Protein AF-A0A3L6ZTQ5-F1 (afdb_monomer)

St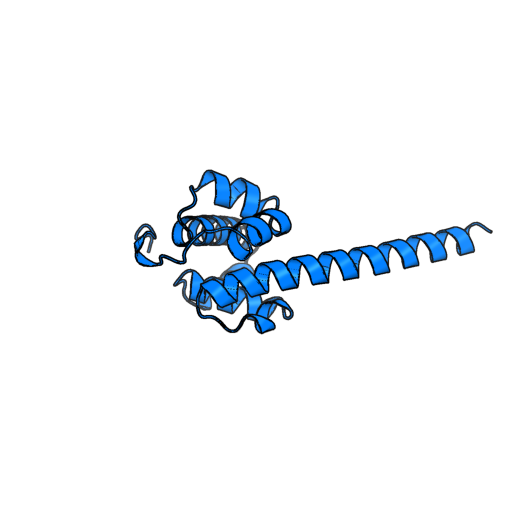ructure (mmCIF, N/CA/C/O backbone):
data_AF-A0A3L6ZTQ5-F1
#
_entry.id   AF-A0A3L6ZTQ5-F1
#
loop_
_atom_site.group_PDB
_atom_site.id
_atom_site.type_symbol
_atom_site.label_atom_id
_atom_site.label_alt_id
_atom_site.label_comp_id
_atom_site.label_asym_id
_atom_site.label_entity_id
_atom_site.label_seq_id
_atom_site.pdbx_PDB_ins_code
_atom_site.Cartn_x
_atom_site.Cartn_y
_atom_site.Cartn_z
_atom_site.occupancy
_atom_site.B_iso_or_equiv
_atom_site.auth_seq_id
_atom_site.auth_comp_id
_atom_site.auth_asym_id
_atom_site.auth_atom_id
_atom_site.pdbx_PDB_model_num
ATOM 1 N N . MET A 1 1 ? 23.136 -11.569 -34.963 1.00 59.31 1 MET A N 1
ATOM 2 C CA . MET A 1 1 ? 21.706 -11.305 -35.237 1.00 59.31 1 MET A CA 1
ATOM 3 C C . MET A 1 1 ? 20.831 -11.712 -34.048 1.00 59.31 1 MET A C 1
ATOM 5 O O . MET A 1 1 ? 19.964 -10.940 -33.674 1.00 59.31 1 MET A O 1
ATOM 9 N N . GLU A 1 2 ? 21.105 -12.836 -33.374 1.00 59.22 2 GLU A N 1
ATOM 10 C CA . GLU A 1 2 ? 20.381 -13.274 -32.158 1.00 59.22 2 GLU A CA 1
ATOM 11 C C . GLU A 1 2 ? 20.528 -12.317 -30.954 1.00 59.22 2 GLU A C 1
ATOM 13 O O . GLU A 1 2 ? 19.568 -12.070 -30.227 1.00 59.22 2 GLU A O 1
ATOM 18 N N . THR A 1 3 ? 21.695 -11.689 -30.780 1.00 62.47 3 THR A N 1
ATOM 19 C CA . THR A 1 3 ? 21.960 -10.743 -29.676 1.00 62.47 3 THR A CA 1
ATOM 20 C C . THR A 1 3 ? 21.244 -9.396 -29.828 1.00 62.47 3 THR A C 1
ATOM 22 O O . THR A 1 3 ? 20.887 -8.767 -28.834 1.00 62.47 3 THR A O 1
ATOM 25 N N . THR A 1 4 ? 20.983 -8.954 -31.061 1.00 60.50 4 THR A N 1
ATOM 26 C CA . THR A 1 4 ? 20.282 -7.695 -31.369 1.00 60.50 4 THR A CA 1
ATOM 27 C C . THR A 1 4 ? 18.773 -7.820 -31.142 1.00 60.50 4 THR A C 1
ATOM 29 O O . THR A 1 4 ? 18.149 -6.895 -30.625 1.00 60.50 4 THR A O 1
ATOM 32 N N . ILE A 1 5 ? 18.202 -8.990 -31.458 1.00 62.53 5 ILE A N 1
ATOM 33 C CA . ILE A 1 5 ? 16.801 -9.334 -31.162 1.00 62.53 5 ILE A CA 1
ATOM 34 C C . ILE A 1 5 ? 16.601 -9.441 -29.640 1.00 62.53 5 ILE A C 1
ATOM 36 O O . ILE A 1 5 ? 15.611 -8.935 -29.114 1.00 62.53 5 ILE A O 1
ATOM 40 N N . GLY A 1 6 ? 17.582 -10.002 -28.919 1.00 69.19 6 GLY A N 1
ATOM 41 C CA . GLY A 1 6 ? 17.592 -10.042 -27.453 1.00 69.19 6 GLY A CA 1
ATOM 42 C C . GLY A 1 6 ? 17.605 -8.652 -26.805 1.00 69.19 6 GLY A C 1
ATOM 43 O O . GLY A 1 6 ? 16.798 -8.384 -25.921 1.00 69.19 6 GLY A O 1
ATOM 44 N N . LEU A 1 7 ? 18.454 -7.733 -27.278 1.00 73.50 7 LEU A N 1
ATOM 45 C CA . LEU A 1 7 ? 18.507 -6.355 -26.765 1.00 73.50 7 LEU A CA 1
ATOM 46 C C . LEU A 1 7 ? 17.220 -5.563 -27.049 1.00 73.50 7 LEU A C 1
ATOM 48 O O . LEU A 1 7 ? 16.754 -4.833 -26.176 1.00 73.50 7 LEU A O 1
ATOM 52 N N . GLY A 1 8 ? 16.615 -5.734 -28.230 1.00 78.56 8 GLY A N 1
ATOM 53 C CA . GLY A 1 8 ? 15.334 -5.104 -28.570 1.00 78.56 8 GLY A CA 1
ATOM 54 C C . GLY A 1 8 ? 14.172 -5.608 -27.706 1.00 78.56 8 GLY A C 1
ATOM 55 O O . GLY A 1 8 ? 13.380 -4.808 -27.209 1.00 78.56 8 GLY A O 1
ATOM 56 N N . ALA A 1 9 ? 14.105 -6.921 -27.460 1.00 80.06 9 ALA A N 1
ATOM 57 C CA . ALA A 1 9 ? 13.102 -7.521 -26.580 1.00 80.06 9 ALA A CA 1
ATOM 58 C C . ALA A 1 9 ? 13.275 -7.083 -25.115 1.00 80.06 9 ALA A C 1
ATOM 60 O O . ALA A 1 9 ? 12.291 -6.754 -24.450 1.00 80.06 9 ALA A O 1
ATOM 61 N N . VAL A 1 10 ? 14.518 -7.005 -24.623 1.00 82.12 10 VAL A N 1
ATOM 62 C CA . VAL A 1 10 ? 14.823 -6.510 -23.271 1.00 82.12 10 VAL A CA 1
ATOM 63 C C . VAL A 1 10 ? 14.459 -5.030 -23.133 1.00 82.12 10 VAL A C 1
ATOM 65 O O . VAL A 1 10 ? 13.809 -4.658 -22.159 1.00 82.12 10 VAL A O 1
ATOM 68 N N . ALA A 1 11 ? 14.799 -4.186 -24.110 1.00 82.75 11 ALA A N 1
ATOM 69 C CA . ALA A 1 11 ? 14.438 -2.768 -24.091 1.00 82.75 11 ALA A CA 1
ATOM 70 C C . ALA A 1 11 ? 12.913 -2.559 -24.114 1.00 82.75 11 ALA A C 1
ATOM 72 O O . ALA A 1 11 ? 12.387 -1.775 -23.322 1.00 82.75 11 ALA A O 1
ATOM 73 N N . GLY A 1 12 ? 12.191 -3.302 -24.961 1.00 85.69 12 GLY A N 1
ATOM 74 C CA . GLY A 1 12 ? 10.727 -3.272 -25.005 1.00 85.69 12 GLY A CA 1
ATOM 75 C C . GLY A 1 12 ? 10.087 -3.704 -23.682 1.00 85.69 12 GLY A C 1
ATOM 76 O O . GLY A 1 12 ? 9.178 -3.035 -23.190 1.00 85.69 12 GLY A O 1
ATOM 77 N N . TYR A 1 13 ? 10.607 -4.767 -23.062 1.00 86.31 13 TYR A N 1
ATOM 78 C CA . TYR A 1 13 ? 10.164 -5.228 -21.746 1.00 86.31 13 TYR A CA 1
ATOM 79 C C . TYR A 1 13 ? 10.399 -4.178 -20.652 1.00 86.31 13 TYR A C 1
ATOM 81 O O . TYR A 1 13 ? 9.493 -3.892 -19.868 1.00 86.31 13 TYR A O 1
ATOM 89 N N . VAL A 1 14 ? 11.582 -3.556 -20.617 1.00 87.00 14 VAL A N 1
ATOM 90 C CA . VAL A 1 14 ? 11.904 -2.511 -19.633 1.00 87.00 14 VAL A CA 1
ATOM 91 C C . VAL A 1 14 ? 10.950 -1.326 -19.778 1.00 87.00 14 VAL A C 1
ATOM 93 O O . VAL A 1 14 ? 10.348 -0.915 -18.788 1.00 87.00 14 VAL A O 1
ATOM 96 N N . ILE A 1 15 ? 10.727 -0.829 -20.997 1.00 87.81 15 ILE A N 1
ATOM 97 C CA . ILE A 1 15 ? 9.805 0.290 -21.247 1.00 87.81 15 ILE A CA 1
ATOM 98 C C . ILE A 1 15 ? 8.382 -0.070 -20.806 1.00 87.81 15 ILE A C 1
ATOM 100 O O . ILE A 1 15 ? 7.754 0.699 -20.077 1.00 87.81 15 ILE A O 1
ATOM 104 N N . ALA A 1 16 ? 7.886 -1.252 -21.183 1.00 86.88 16 ALA A N 1
ATOM 105 C CA . ALA A 1 16 ? 6.560 -1.712 -20.777 1.00 86.88 16 ALA A CA 1
ATOM 106 C C . ALA A 1 16 ? 6.431 -1.811 -19.248 1.00 86.88 16 ALA A C 1
ATOM 108 O O . ALA A 1 16 ? 5.444 -1.344 -18.681 1.00 86.88 16 ALA A O 1
ATOM 109 N N . SER A 1 17 ? 7.445 -2.354 -18.566 1.00 86.06 17 SER A N 1
ATOM 110 C CA . SER A 1 17 ? 7.442 -2.485 -17.105 1.00 86.06 17 SER A CA 1
ATOM 111 C C . SER A 1 17 ? 7.412 -1.129 -16.391 1.00 86.06 17 SER A C 1
ATOM 113 O O . SER A 1 17 ? 6.664 -0.961 -15.429 1.00 86.06 17 SER A O 1
ATOM 115 N N . VAL A 1 18 ? 8.141 -0.130 -16.903 1.00 87.44 18 VAL A N 1
ATOM 116 C CA . VAL A 1 18 ? 8.133 1.240 -16.371 1.00 87.44 18 VAL A CA 1
ATOM 117 C C . VAL A 1 18 ? 6.768 1.896 -16.570 1.00 87.44 18 VAL A C 1
ATOM 119 O O . VAL A 1 18 ? 6.243 2.501 -15.638 1.00 87.44 18 VAL A O 1
ATOM 122 N N . VAL A 1 19 ? 6.153 1.747 -17.747 1.00 88.94 19 VAL A N 1
ATOM 123 C CA . VAL A 1 19 ? 4.812 2.297 -18.011 1.00 88.94 19 VAL A CA 1
ATOM 124 C C . VAL A 1 19 ? 3.775 1.684 -17.070 1.00 88.94 19 VAL A C 1
ATOM 126 O O . VAL A 1 19 ? 3.007 2.413 -16.444 1.00 88.94 19 VAL A O 1
ATOM 129 N N . VAL A 1 20 ? 3.777 0.357 -16.911 1.00 86.62 20 VAL A N 1
ATOM 130 C CA . VAL A 1 20 ? 2.861 -0.342 -15.996 1.00 86.62 20 VAL A CA 1
ATOM 131 C C . VAL A 1 20 ? 3.086 0.093 -14.547 1.00 86.62 20 VAL A C 1
ATOM 133 O O . VAL A 1 20 ? 2.119 0.342 -13.827 1.00 86.62 20 VAL A O 1
ATOM 136 N N . TYR A 1 21 ? 4.344 0.246 -14.126 1.00 85.62 21 TYR A N 1
ATOM 137 C CA . TYR A 1 21 ? 4.683 0.743 -12.794 1.00 85.62 21 TYR A CA 1
ATOM 138 C C . TYR A 1 21 ? 4.127 2.149 -12.546 1.00 85.62 21 TYR A C 1
ATOM 140 O O . TYR A 1 21 ? 3.491 2.390 -11.521 1.00 85.62 21 TYR A O 1
ATOM 148 N N . LEU A 1 22 ? 4.314 3.070 -13.495 1.00 87.94 22 LEU A N 1
ATOM 149 C CA . LEU A 1 22 ? 3.800 4.435 -13.382 1.00 87.94 22 L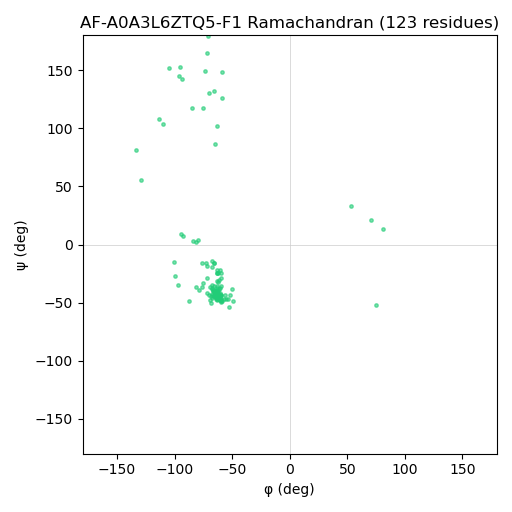EU A CA 1
ATOM 150 C C . LEU A 1 22 ? 2.270 4.463 -13.327 1.00 87.94 22 LEU A C 1
ATOM 152 O O . LEU A 1 22 ? 1.706 5.190 -12.511 1.00 87.94 22 LEU A O 1
ATOM 156 N N . LEU A 1 23 ? 1.590 3.641 -14.132 1.00 88.19 23 LEU A N 1
ATOM 157 C CA . LEU A 1 23 ? 0.131 3.512 -14.081 1.00 88.19 23 LEU A CA 1
ATOM 158 C C . LEU A 1 23 ? -0.346 3.005 -12.715 1.00 88.19 23 LEU A C 1
ATOM 160 O O . LEU A 1 23 ? -1.281 3.566 -12.143 1.00 88.19 23 LEU A O 1
ATOM 164 N N . ALA A 1 24 ? 0.318 1.988 -12.162 1.00 85.56 24 ALA A N 1
ATOM 165 C CA . ALA A 1 24 ? 0.011 1.462 -10.835 1.00 85.56 24 ALA A CA 1
ATOM 166 C C . ALA A 1 24 ? 0.253 2.506 -9.730 1.00 85.56 24 ALA A C 1
ATOM 168 O O . ALA A 1 24 ? -0.580 2.663 -8.836 1.00 85.56 24 ALA A O 1
ATOM 169 N N . ALA A 1 25 ? 1.351 3.260 -9.814 1.00 86.69 25 ALA A N 1
ATOM 170 C CA . ALA A 1 25 ? 1.670 4.322 -8.865 1.00 86.69 25 ALA A CA 1
ATOM 171 C C . ALA A 1 25 ? 0.638 5.460 -8.912 1.00 86.69 25 ALA A C 1
ATOM 173 O O . ALA A 1 25 ? 0.204 5.938 -7.867 1.00 86.69 25 ALA A O 1
ATOM 174 N N . VAL A 1 26 ? 0.176 5.858 -10.101 1.00 89.50 26 VAL A N 1
ATOM 175 C CA . VAL A 1 26 ? -0.886 6.869 -10.252 1.00 89.50 26 VAL A CA 1
ATOM 176 C C . VAL A 1 26 ? -2.231 6.357 -9.727 1.00 89.50 26 VAL A C 1
ATOM 178 O O . VAL A 1 26 ? -2.970 7.111 -9.091 1.00 89.50 26 VAL A O 1
ATOM 181 N N . ALA A 1 27 ? -2.552 5.077 -9.938 1.00 88.25 27 ALA A N 1
ATOM 182 C CA . ALA A 1 27 ? -3.748 4.465 -9.364 1.00 88.25 27 ALA A CA 1
ATOM 183 C C . ALA A 1 27 ? -3.717 4.524 -7.830 1.00 88.25 27 ALA A C 1
ATOM 185 O O . ALA A 1 27 ? -4.660 5.007 -7.201 1.00 88.25 27 ALA A O 1
ATOM 186 N N . LEU A 1 28 ? -2.600 4.104 -7.231 1.00 87.62 28 LEU A N 1
ATOM 187 C CA . LEU A 1 28 ? -2.406 4.131 -5.785 1.00 87.62 28 LEU A CA 1
ATOM 188 C C . LEU A 1 28 ? -2.368 5.563 -5.229 1.00 87.62 28 LEU A C 1
ATOM 190 O O . LEU A 1 28 ? -2.917 5.802 -4.155 1.00 87.62 28 LEU A O 1
ATOM 194 N N . TRP A 1 29 ? -1.807 6.527 -5.968 1.00 90.25 29 TRP A N 1
ATOM 195 C CA . TRP A 1 29 ? -1.887 7.949 -5.620 1.00 90.25 29 TRP A CA 1
ATOM 196 C C . TRP A 1 29 ? -3.346 8.335 -5.405 1.00 90.25 29 TRP A C 1
ATOM 198 O O . TRP A 1 29 ? -3.687 8.829 -4.333 1.00 90.25 29 TRP A O 1
ATOM 208 N N . LYS A 1 30 ? -4.229 8.069 -6.374 1.00 88.88 30 LYS A N 1
ATOM 209 C CA . LYS A 1 30 ? -5.650 8.428 -6.261 1.00 88.88 30 LYS A CA 1
ATOM 210 C C . LYS A 1 30 ? -6.346 7.768 -5.071 1.00 88.88 30 LYS A C 1
ATOM 212 O O . LYS A 1 30 ? -7.181 8.406 -4.436 1.00 88.88 30 LYS A O 1
ATOM 217 N N . VAL A 1 31 ? -5.984 6.530 -4.733 1.00 88.38 31 VAL A N 1
ATOM 218 C CA . VAL A 1 31 ? -6.487 5.855 -3.524 1.00 88.38 31 VAL A CA 1
ATOM 219 C C . VAL A 1 31 ? -6.050 6.593 -2.254 1.00 88.38 31 VAL A C 1
ATOM 221 O O . VAL A 1 31 ? -6.875 6.853 -1.381 1.00 88.38 31 VAL A O 1
ATOM 224 N N . LEU A 1 32 ? -4.769 6.953 -2.153 1.00 89.00 32 LEU A N 1
ATOM 225 C CA . LEU A 1 32 ? -4.222 7.656 -0.990 1.00 89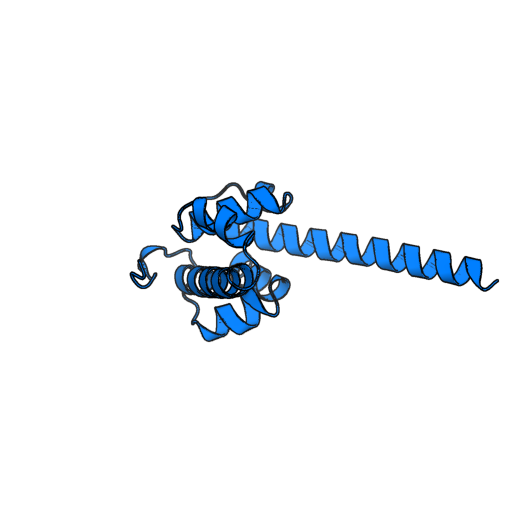.00 32 LEU A CA 1
ATOM 226 C C . LEU A 1 32 ? -4.790 9.073 -0.848 1.00 89.00 32 LEU A C 1
ATOM 228 O O . LEU A 1 32 ? -5.147 9.467 0.257 1.00 89.00 32 LEU A O 1
ATOM 232 N N . ASP A 1 33 ? -4.950 9.791 -1.958 1.00 90.50 33 ASP A N 1
ATOM 233 C CA . ASP A 1 33 ? -5.539 11.135 -1.998 1.00 90.50 33 ASP A CA 1
ATOM 234 C C . ASP A 1 33 ? -6.979 11.119 -1.459 1.00 90.50 33 ASP A C 1
ATOM 236 O O . ASP A 1 33 ? -7.348 11.912 -0.594 1.00 90.50 33 ASP A O 1
ATOM 240 N N . LYS A 1 34 ? -7.772 10.113 -1.857 1.00 88.00 34 LYS A N 1
ATOM 241 C CA . LYS A 1 34 ? -9.114 9.880 -1.300 1.00 88.00 34 LYS A CA 1
ATOM 242 C C . LYS A 1 34 ? -9.116 9.536 0.186 1.00 88.00 34 LYS A C 1
ATOM 244 O O . LYS A 1 34 ? -10.073 9.865 0.880 1.00 88.00 34 LYS A O 1
ATOM 249 N N . ALA A 1 35 ? -8.073 8.868 0.666 1.00 86.56 35 ALA A N 1
ATOM 250 C CA . ALA A 1 35 ? -7.896 8.560 2.081 1.00 86.56 35 ALA A CA 1
ATOM 251 C C . ALA A 1 35 ? -7.344 9.746 2.898 1.00 86.56 35 ALA A C 1
ATOM 253 O O . ALA A 1 35 ? -7.056 9.585 4.086 1.00 86.56 35 ALA A O 1
ATOM 254 N N . GLY A 1 36 ? -7.165 10.924 2.283 1.00 85.94 36 GLY A N 1
ATOM 255 C CA . GLY A 1 36 ? -6.583 12.104 2.926 1.00 85.94 36 GLY A CA 1
ATOM 256 C C . GLY A 1 36 ? -5.083 11.970 3.207 1.00 85.94 36 GLY A C 1
ATOM 257 O O . GLY A 1 36 ? -4.555 12.646 4.088 1.00 85.94 36 GLY A O 1
ATOM 258 N N . GLN A 1 37 ? -4.397 11.072 2.498 1.00 88.56 37 GLN A N 1
ATOM 259 C CA . GLN A 1 37 ? -2.962 10.827 2.614 1.00 88.56 37 GLN A CA 1
ATOM 260 C C . GLN A 1 37 ? -2.209 11.439 1.418 1.00 88.56 37 GLN A C 1
ATOM 262 O O . GLN A 1 37 ? -2.756 11.542 0.321 1.00 88.56 37 GLN A O 1
ATOM 267 N N . PRO A 1 38 ? -0.932 11.827 1.584 1.00 89.00 38 PRO A N 1
ATOM 268 C CA . PRO A 1 38 ? -0.130 12.417 0.516 1.00 89.00 38 PRO A CA 1
ATOM 269 C C . PRO A 1 38 ? 0.086 11.431 -0.638 1.00 89.00 38 PRO A C 1
ATOM 271 O O . PRO A 1 38 ? 0.935 10.554 -0.556 1.00 89.00 38 PRO A O 1
ATOM 274 N N . GLY A 1 39 ? -0.644 11.579 -1.744 1.00 85.12 39 GLY A N 1
ATOM 275 C CA . GLY A 1 39 ? -0.627 10.586 -2.822 1.00 85.12 39 GLY A CA 1
ATOM 276 C C . GLY A 1 39 ? 0.693 10.446 -3.597 1.00 85.12 39 GLY A C 1
ATOM 277 O O . GLY A 1 39 ? 0.953 9.383 -4.155 1.00 85.12 39 GLY A O 1
ATOM 278 N N . TRP A 1 40 ? 1.589 11.441 -3.550 1.00 87.31 40 TRP A N 1
ATOM 279 C CA . TRP A 1 40 ? 2.938 11.334 -4.134 1.00 87.31 40 TRP A CA 1
ATOM 280 C C . TRP A 1 40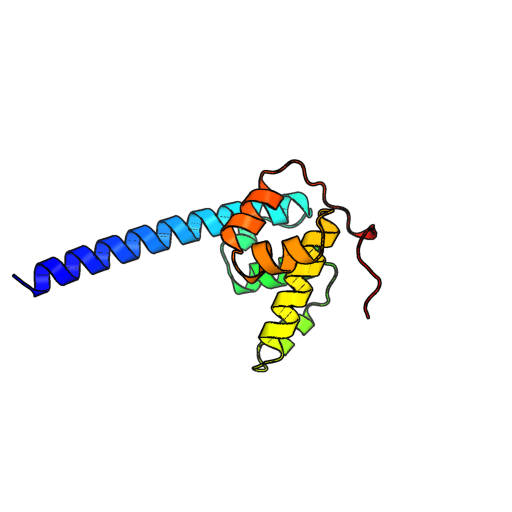 ? 3.775 10.208 -3.505 1.00 87.31 40 TRP A C 1
ATOM 282 O O . TRP A 1 40 ? 4.696 9.691 -4.137 1.00 87.31 40 TRP A O 1
ATOM 292 N N . VAL A 1 41 ? 3.445 9.777 -2.282 1.00 89.56 41 VAL A N 1
ATOM 293 C CA . VAL A 1 41 ? 4.150 8.667 -1.627 1.00 89.56 41 VAL A CA 1
ATOM 294 C C . VAL A 1 41 ? 3.937 7.333 -2.343 1.00 89.56 41 VAL A C 1
ATOM 296 O O . VAL A 1 41 ? 4.719 6.413 -2.126 1.00 89.56 41 VAL A O 1
ATOM 299 N N . ALA A 1 42 ? 2.939 7.229 -3.231 1.00 87.06 42 ALA A N 1
ATOM 300 C CA . ALA A 1 42 ? 2.677 6.044 -4.044 1.00 87.06 42 ALA A CA 1
ATOM 301 C C . ALA A 1 42 ? 3.850 5.647 -4.959 1.00 87.06 42 ALA A C 1
ATOM 303 O O . ALA A 1 42 ? 3.978 4.475 -5.301 1.00 87.06 42 ALA A O 1
ATOM 304 N N . PHE A 1 43 ? 4.732 6.586 -5.324 1.00 87.38 43 PHE A N 1
ATOM 305 C CA . PHE A 1 43 ? 5.915 6.294 -6.143 1.00 87.38 43 PHE A CA 1
ATOM 306 C C . PHE A 1 43 ? 7.050 5.616 -5.370 1.00 87.38 43 PHE A C 1
ATOM 308 O O . PHE A 1 43 ? 7.965 5.078 -5.994 1.00 87.38 43 PHE A O 1
ATOM 315 N N . ILE A 1 44 ? 7.016 5.654 -4.035 1.00 90.12 44 ILE A N 1
ATOM 316 C CA . ILE A 1 44 ? 8.050 5.088 -3.168 1.00 90.12 44 ILE A CA 1
ATOM 317 C C . ILE A 1 44 ? 7.456 3.861 -2.469 1.00 90.12 44 ILE A C 1
ATOM 319 O O . ILE A 1 44 ? 6.713 4.030 -1.503 1.00 90.12 44 ILE A O 1
ATOM 323 N N . PRO A 1 45 ? 7.790 2.623 -2.878 1.00 78.81 45 PRO A N 1
ATOM 324 C CA . PRO A 1 45 ? 7.089 1.419 -2.427 1.00 78.81 45 PRO A CA 1
ATOM 325 C C . PRO A 1 45 ? 7.006 1.277 -0.901 1.00 78.81 45 PRO A C 1
ATOM 327 O O . PRO A 1 45 ? 5.926 1.069 -0.351 1.00 78.81 45 PRO A O 1
ATOM 330 N N . VAL A 1 46 ? 8.124 1.481 -0.199 1.00 88.06 46 VAL A N 1
ATOM 331 C CA . VAL A 1 46 ? 8.198 1.352 1.267 1.00 88.06 46 VAL A CA 1
ATOM 332 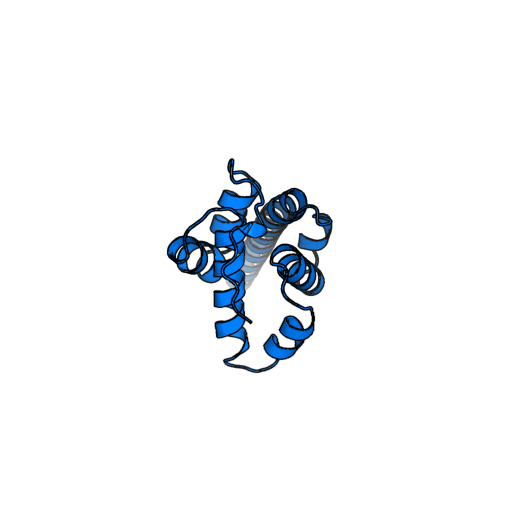C C . VAL A 1 46 ? 7.304 2.373 1.973 1.00 88.06 46 VAL A C 1
ATOM 334 O O . VAL A 1 46 ? 6.540 2.031 2.874 1.00 88.06 46 VAL A O 1
ATOM 337 N N . VAL A 1 47 ? 7.371 3.633 1.544 1.00 88.75 47 VAL A N 1
ATOM 338 C CA . VAL A 1 47 ? 6.594 4.718 2.150 1.00 88.75 47 VAL A CA 1
ATOM 339 C C . VAL A 1 47 ? 5.119 4.567 1.783 1.00 88.75 47 VAL A C 1
ATOM 341 O O . VAL A 1 47 ? 4.267 4.677 2.661 1.00 88.75 47 VAL A O 1
ATOM 344 N N . SER A 1 48 ? 4.811 4.219 0.529 1.00 89.56 48 SER A N 1
ATOM 345 C CA . SER A 1 48 ? 3.449 3.955 0.059 1.00 89.56 48 SER A CA 1
ATOM 346 C C . SER A 1 48 ? 2.735 2.947 0.954 1.00 89.56 48 SER A C 1
ATOM 348 O O . SER A 1 48 ? 1.610 3.194 1.381 1.00 89.56 48 SER A O 1
ATOM 350 N N . TYR A 1 49 ? 3.428 1.876 1.346 1.00 87.12 49 TYR A N 1
ATOM 351 C CA . TYR A 1 49 ? 2.860 0.837 2.186 1.00 87.12 49 TYR A CA 1
ATOM 352 C C . TYR A 1 49 ? 2.546 1.333 3.603 1.00 87.12 49 TYR A C 1
ATOM 354 O O . TYR A 1 49 ? 1.468 1.066 4.131 1.00 87.12 49 TYR A O 1
ATOM 362 N N . LEU A 1 50 ? 3.441 2.117 4.213 1.00 90.06 50 LEU A N 1
ATOM 363 C CA . LEU A 1 50 ? 3.188 2.733 5.522 1.00 90.06 50 LEU A CA 1
ATOM 364 C C . LEU A 1 50 ? 1.968 3.663 5.492 1.00 90.06 50 LEU A C 1
ATOM 366 O O . LEU A 1 50 ? 1.201 3.713 6.453 1.00 90.06 50 LEU A O 1
ATOM 370 N N . PHE A 1 51 ? 1.770 4.386 4.392 1.00 90.56 51 PHE A N 1
ATOM 371 C CA . PHE A 1 51 ? 0.611 5.255 4.216 1.00 90.56 51 PHE A CA 1
ATOM 372 C C . PHE A 1 51 ? -0.674 4.483 3.905 1.00 90.56 51 PHE A C 1
ATOM 374 O O . PHE A 1 51 ? -1.728 4.873 4.399 1.00 90.56 51 PHE A O 1
ATOM 381 N N . VAL A 1 52 ? -0.597 3.355 3.196 1.00 88.69 52 VAL A N 1
ATOM 382 C CA . VAL A 1 52 ? -1.723 2.418 3.062 1.00 88.69 52 VAL A CA 1
ATOM 383 C C . VAL A 1 52 ? -2.113 1.863 4.431 1.00 88.69 52 VAL A C 1
ATOM 385 O O . VAL A 1 52 ? -3.287 1.906 4.783 1.00 88.69 52 VAL A O 1
ATOM 388 N N . LEU A 1 53 ? -1.154 1.437 5.261 1.00 89.69 53 LEU A N 1
ATOM 389 C CA . LEU A 1 53 ? -1.442 1.015 6.638 1.00 89.69 53 LEU A CA 1
ATOM 390 C C . LEU A 1 53 ? -2.147 2.125 7.427 1.00 89.69 53 LEU A C 1
ATOM 392 O O . LEU A 1 53 ? -3.145 1.854 8.089 1.00 89.69 53 LEU A O 1
ATOM 396 N N . ARG A 1 54 ? -1.692 3.380 7.311 1.00 87.62 54 ARG A N 1
ATOM 397 C CA . ARG A 1 54 ? -2.349 4.536 7.948 1.00 87.62 54 ARG A CA 1
ATOM 398 C C . ARG A 1 54 ? -3.761 4.788 7.419 1.00 87.62 54 ARG A C 1
ATOM 400 O O . ARG A 1 54 ? -4.656 5.021 8.226 1.00 87.62 54 ARG A O 1
ATOM 407 N N . ALA A 1 55 ? -3.976 4.704 6.106 1.00 88.25 55 ALA A N 1
ATOM 408 C CA . ALA A 1 55 ? -5.301 4.801 5.482 1.00 88.25 55 ALA A CA 1
ATOM 409 C C . ALA A 1 55 ? -6.240 3.684 5.965 1.00 88.25 55 ALA A C 1
ATOM 411 O O . ALA A 1 5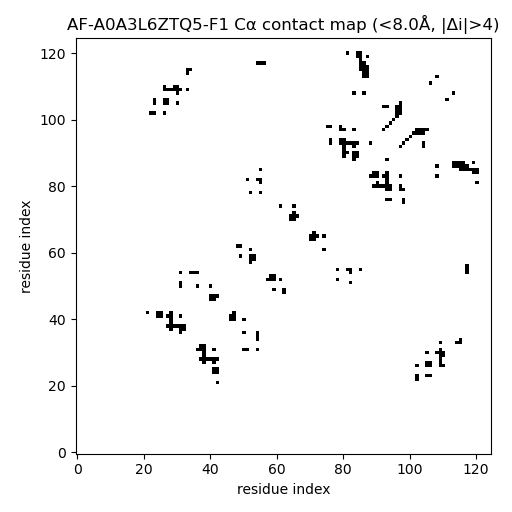5 ? -7.443 3.859 6.084 1.00 88.25 55 ALA A O 1
ATOM 412 N N . VAL A 1 56 ? -5.689 2.527 6.305 1.00 89.06 56 VAL A N 1
ATOM 413 C CA . VAL A 1 56 ? -6.447 1.398 6.842 1.00 89.06 56 VAL A CA 1
ATOM 414 C C . VAL A 1 56 ? -6.470 1.419 8.381 1.00 89.06 56 VAL A C 1
ATOM 416 O O . VAL A 1 56 ? -6.950 0.480 9.006 1.00 89.06 56 VAL A O 1
ATOM 419 N N . GLN A 1 57 ? -5.963 2.472 9.032 1.00 86.94 57 GLN A N 1
ATOM 420 C CA . GLN A 1 57 ? -5.857 2.592 10.495 1.00 86.94 57 GLN A CA 1
ATOM 421 C C . GLN A 1 57 ? -5.133 1.405 11.166 1.00 86.94 57 GLN A C 1
ATOM 423 O O . GLN A 1 57 ? -5.460 0.990 12.278 1.00 86.94 57 GLN A O 1
ATOM 428 N N . ARG A 1 58 ? -4.145 0.821 10.482 1.00 85.62 58 ARG A N 1
ATOM 429 C CA . ARG A 1 58 ? -3.255 -0.216 11.015 1.00 85.62 58 ARG A CA 1
ATOM 430 C C . ARG A 1 58 ? -1.958 0.420 11.527 1.00 85.62 58 ARG A C 1
ATOM 432 O O . ARG A 1 58 ? -1.474 1.403 10.959 1.00 85.62 58 ARG A O 1
ATOM 439 N N . PRO A 1 59 ? -1.376 -0.122 12.605 1.00 89.12 59 PRO A N 1
ATOM 440 C CA . PRO A 1 59 ? -0.169 0.442 13.180 1.00 89.12 59 PRO A CA 1
ATOM 441 C C . PRO A 1 59 ? 1.054 0.143 12.302 1.00 89.12 59 PRO A C 1
ATOM 443 O O . PRO A 1 59 ? 1.141 -0.887 11.635 1.00 89.12 59 PRO A O 1
ATOM 446 N N . TRP A 1 60 ? 2.034 1.046 12.325 1.00 86.75 60 TRP A N 1
ATOM 447 C CA . TRP A 1 60 ? 3.211 0.993 11.450 1.00 86.75 60 TRP A CA 1
ATOM 448 C C . TRP A 1 60 ? 4.088 -0.256 11.659 1.00 86.75 60 TRP A C 1
ATOM 450 O O . TRP A 1 60 ? 4.765 -0.679 10.726 1.00 86.75 60 TRP A O 1
ATOM 460 N N . TRP A 1 61 ? 4.049 -0.886 12.841 1.00 87.69 61 TRP A N 1
ATOM 461 C CA . TRP A 1 61 ? 4.815 -2.105 13.137 1.00 87.69 61 TRP A CA 1
ATOM 462 C C . TRP A 1 61 ? 4.370 -3.319 12.308 1.00 87.69 61 TRP A C 1
ATOM 464 O O . TRP A 1 61 ? 5.134 -4.272 12.175 1.00 87.69 61 TRP A O 1
ATOM 474 N N . TRP A 1 62 ? 3.190 -3.277 11.676 1.00 88.31 62 TRP A N 1
ATOM 475 C CA . TRP A 1 62 ? 2.773 -4.305 10.714 1.00 88.31 62 TRP A CA 1
ATOM 476 C C . TRP A 1 62 ? 3.740 -4.405 9.532 1.00 88.31 62 TRP A C 1
ATOM 478 O O . TRP A 1 62 ? 3.923 -5.488 8.991 1.00 88.31 62 TRP A O 1
ATOM 488 N N . PHE A 1 63 ? 4.413 -3.308 9.171 1.00 87.81 63 PHE A N 1
ATOM 489 C CA . PHE A 1 63 ? 5.467 -3.331 8.160 1.00 87.81 63 PHE A CA 1
ATOM 490 C C . PHE A 1 63 ? 6.660 -4.207 8.579 1.00 87.81 63 PHE A C 1
ATOM 492 O O . PHE A 1 63 ? 7.201 -4.936 7.754 1.00 87.81 63 PHE A O 1
ATOM 499 N N . LEU A 1 64 ? 7.033 -4.207 9.866 1.00 89.44 64 LEU A N 1
ATOM 500 C CA . LEU A 1 64 ? 8.111 -5.063 10.379 1.00 89.44 64 LEU A CA 1
ATOM 501 C C . LEU A 1 64 ? 7.727 -6.543 10.324 1.00 89.44 64 LEU A C 1
ATOM 503 O O . LEU A 1 64 ? 8.558 -7.379 9.980 1.00 89.44 64 LEU A O 1
ATOM 507 N N . LEU A 1 65 ? 6.461 -6.870 10.598 1.00 87.62 65 LEU A N 1
ATOM 508 C CA . LEU A 1 65 ? 5.977 -8.244 10.483 1.00 87.62 65 LEU A CA 1
ATOM 509 C C . LEU A 1 65 ? 6.043 -8.790 9.051 1.00 87.62 65 LEU A C 1
ATOM 511 O O . LEU A 1 65 ? 6.157 -10.000 8.871 1.00 87.62 65 LEU A O 1
ATOM 515 N N . MET A 1 66 ? 6.019 -7.927 8.031 1.00 83.31 66 MET A N 1
ATOM 516 C CA . MET A 1 66 ? 6.182 -8.362 6.639 1.00 83.31 66 MET A CA 1
ATOM 517 C C . MET A 1 66 ? 7.585 -8.886 6.324 1.00 83.31 66 MET A C 1
ATOM 519 O O . MET A 1 66 ? 7.772 -9.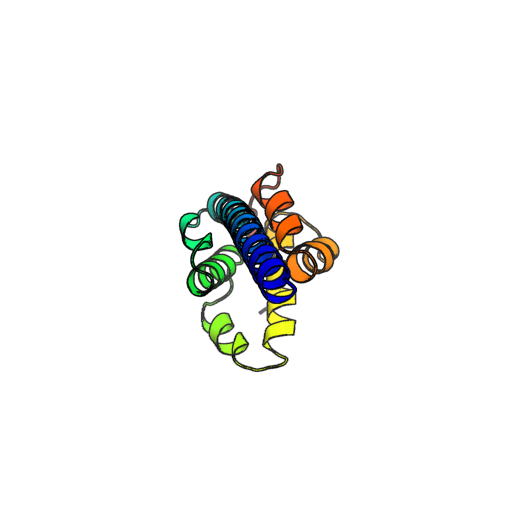531 5.294 1.00 83.31 66 MET A O 1
ATOM 523 N N . MET A 1 67 ? 8.568 -8.645 7.196 1.00 86.88 67 MET A N 1
ATOM 524 C CA . MET A 1 67 ? 9.896 -9.249 7.067 1.00 86.88 67 MET A CA 1
ATOM 525 C C . MET A 1 67 ? 9.879 -10.745 7.403 1.00 86.88 67 MET A C 1
ATOM 527 O O . MET A 1 67 ? 10.795 -11.468 7.015 1.00 86.88 67 MET A O 1
ATOM 531 N N . ILE A 1 68 ? 8.843 -11.228 8.100 1.00 91.44 68 ILE A N 1
ATOM 532 C CA . ILE A 1 68 ? 8.683 -12.643 8.420 1.00 91.44 68 ILE A CA 1
ATOM 533 C C . ILE A 1 68 ? 7.993 -13.334 7.229 1.00 91.44 68 ILE A C 1
ATOM 535 O O . ILE A 1 68 ? 6.846 -12.998 6.895 1.00 91.44 68 ILE A O 1
ATOM 539 N N . PRO A 1 69 ? 8.654 -14.306 6.571 1.00 78.12 69 PRO A N 1
ATOM 540 C CA . PRO A 1 69 ? 8.035 -15.079 5.500 1.00 78.12 69 PRO A CA 1
ATOM 541 C C . PRO A 1 69 ? 6.782 -15.801 6.023 1.00 78.12 69 PRO A C 1
ATOM 543 O O . PRO A 1 69 ? 6.704 -16.145 7.198 1.00 78.12 69 PRO A O 1
ATOM 546 N N . VAL A 1 70 ? 5.778 -16.005 5.164 1.00 89.38 70 VAL A N 1
ATOM 547 C CA . VAL A 1 70 ? 4.400 -16.445 5.505 1.00 89.38 70 VAL A CA 1
ATOM 548 C C . VAL A 1 70 ? 3.534 -15.350 6.134 1.00 89.38 70 VAL A C 1
ATOM 550 O O . VAL A 1 70 ? 2.456 -15.065 5.609 1.00 89.38 70 VAL A O 1
ATOM 553 N N . VAL A 1 71 ? 4.002 -14.684 7.194 1.00 88.75 71 VAL A N 1
ATOM 554 C CA . VAL A 1 71 ? 3.241 -13.603 7.855 1.00 88.75 71 VAL A CA 1
ATOM 555 C C . VAL A 1 71 ? 2.985 -12.447 6.886 1.00 88.75 71 VAL A C 1
ATOM 557 O O . VAL A 1 71 ? 1.877 -11.919 6.844 1.00 88.75 71 VAL A O 1
ATOM 560 N N . ASN A 1 72 ? 3.961 -12.124 6.032 1.00 89.12 72 ASN A N 1
ATOM 561 C CA . ASN A 1 72 ? 3.817 -11.145 4.952 1.00 89.12 72 ASN A CA 1
ATOM 562 C C . ASN A 1 72 ? 2.560 -11.381 4.091 1.00 89.12 72 ASN A C 1
ATOM 564 O O . ASN A 1 72 ? 1.771 -10.464 3.885 1.00 89.12 72 ASN A O 1
ATOM 568 N N . ILE A 1 73 ? 2.327 -12.622 3.650 1.00 88.50 73 ILE A N 1
ATOM 569 C CA . ILE A 1 73 ? 1.212 -12.960 2.752 1.00 88.50 73 ILE A CA 1
ATOM 570 C C . ILE A 1 73 ? -0.124 -12.774 3.473 1.00 88.50 73 ILE A C 1
ATOM 572 O O . ILE A 1 73 ? -1.042 -12.153 2.939 1.00 88.50 73 ILE A O 1
ATOM 576 N N . VAL A 1 74 ? -0.217 -13.274 4.707 1.00 89.25 74 VAL A N 1
ATOM 577 C CA . VAL A 1 74 ? -1.425 -13.142 5.530 1.00 89.25 74 VAL A CA 1
ATOM 578 C C . VAL A 1 74 ? -1.741 -11.666 5.785 1.00 89.25 74 VAL A C 1
ATOM 580 O O . VAL A 1 74 ? -2.878 -11.239 5.595 1.00 89.25 74 VAL A O 1
ATOM 583 N N . LEU A 1 75 ? -0.737 -10.862 6.142 1.00 89.38 75 LEU A N 1
ATOM 584 C CA . LEU A 1 75 ? -0.914 -9.427 6.362 1.00 89.38 75 LEU A CA 1
ATOM 585 C C . LEU A 1 75 ? -1.280 -8.680 5.083 1.00 89.38 75 LEU A C 1
ATOM 587 O O . LEU A 1 75 ? -2.145 -7.812 5.133 1.00 89.38 75 LEU A O 1
ATOM 591 N N . ALA A 1 76 ? -0.675 -9.021 3.944 1.00 86.69 76 ALA A N 1
ATOM 592 C CA . ALA A 1 76 ? -1.006 -8.412 2.662 1.00 86.69 76 ALA A CA 1
ATOM 593 C C . ALA A 1 76 ? -2.479 -8.650 2.297 1.00 86.69 76 ALA A C 1
ATOM 595 O O . ALA A 1 76 ? -3.165 -7.717 1.881 1.00 86.69 76 ALA A O 1
ATOM 596 N N . ILE A 1 77 ? -2.994 -9.862 2.531 1.00 88.00 77 ILE A N 1
ATOM 597 C CA . ILE A 1 77 ? -4.414 -10.183 2.339 1.00 88.00 77 ILE A CA 1
ATOM 598 C C . ILE A 1 77 ? -5.292 -9.368 3.295 1.00 88.00 77 ILE A C 1
ATOM 600 O O . ILE A 1 77 ? -6.280 -8.778 2.861 1.00 88.00 77 ILE A O 1
ATOM 604 N N . ILE A 1 78 ? -4.939 -9.307 4.583 1.00 88.88 78 ILE A N 1
ATOM 605 C CA . ILE A 1 78 ? -5.716 -8.553 5.578 1.00 88.88 78 ILE A CA 1
ATOM 606 C C . ILE A 1 78 ? -5.767 -7.069 5.210 1.00 88.88 78 ILE A C 1
ATOM 608 O O . ILE A 1 78 ? -6.846 -6.484 5.199 1.00 88.88 78 ILE A O 1
ATOM 612 N N . VAL A 1 79 ? -4.630 -6.465 4.856 1.00 89.25 79 VAL A N 1
ATOM 613 C CA . VAL A 1 79 ? -4.558 -5.051 4.465 1.00 89.25 79 VAL A CA 1
ATOM 614 C C . VAL A 1 79 ? -5.339 -4.795 3.179 1.00 89.25 79 VAL A C 1
ATOM 616 O O . VAL A 1 79 ? -6.060 -3.806 3.111 1.00 89.25 79 VAL A O 1
ATOM 619 N N . ALA A 1 80 ? -5.272 -5.690 2.192 1.00 88.44 80 ALA A N 1
ATOM 620 C CA . ALA A 1 80 ? -6.059 -5.588 0.963 1.00 88.44 80 ALA A CA 1
ATOM 621 C C . ALA A 1 80 ? -7.574 -5.653 1.232 1.00 88.44 80 ALA A C 1
ATOM 623 O O . ALA A 1 80 ? -8.346 -4.854 0.700 1.00 88.44 80 ALA A O 1
ATOM 624 N N . VAL A 1 81 ? -8.009 -6.577 2.090 1.00 88.50 81 VAL A N 1
ATOM 625 C CA . VAL A 1 81 ? -9.415 -6.722 2.492 1.00 88.50 81 VAL A CA 1
ATOM 626 C C . VAL A 1 81 ? -9.893 -5.527 3.307 1.00 88.50 81 VAL A C 1
ATOM 628 O O . VAL A 1 81 ? -10.984 -5.018 3.063 1.00 88.50 81 VAL A O 1
ATOM 631 N N . ASP A 1 82 ? -9.096 -5.058 4.259 1.00 88.94 82 ASP A N 1
ATOM 632 C CA . ASP A 1 82 ? -9.466 -3.915 5.081 1.00 88.94 82 ASP A CA 1
ATOM 633 C C . ASP A 1 82 ? -9.470 -2.616 4.269 1.00 88.94 82 ASP A C 1
ATOM 635 O O . ASP A 1 82 ? -10.373 -1.804 4.448 1.00 88.94 82 ASP A O 1
ATOM 639 N N . LEU A 1 83 ? -8.539 -2.443 3.323 1.00 88.69 83 LEU A N 1
ATOM 640 C CA . LEU A 1 83 ? -8.569 -1.330 2.375 1.00 88.69 83 LEU A CA 1
ATOM 641 C C . LEU A 1 83 ? -9.862 -1.368 1.554 1.00 88.69 83 LEU A C 1
ATOM 643 O O . LEU A 1 83 ? -10.572 -0.370 1.502 1.00 88.69 83 LEU A O 1
ATOM 647 N N . ALA A 1 84 ? -10.231 -2.523 0.993 1.00 87.88 84 ALA A N 1
ATOM 648 C CA . ALA A 1 84 ? -11.497 -2.679 0.278 1.00 87.88 84 ALA A CA 1
ATOM 649 C C . ALA A 1 84 ? -12.710 -2.293 1.146 1.00 87.88 84 ALA A C 1
ATOM 651 O O . ALA A 1 84 ? -13.549 -1.512 0.700 1.00 87.88 84 ALA A O 1
ATOM 652 N N . ARG A 1 85 ? -12.769 -2.765 2.397 1.00 86.50 85 ARG A N 1
ATOM 653 C CA . ARG A 1 85 ? -13.864 -2.461 3.335 1.00 86.50 85 ARG A CA 1
ATOM 654 C C . ARG A 1 85 ? -13.964 -0.983 3.682 1.00 86.50 85 ARG A C 1
ATOM 656 O O . ARG A 1 85 ? -15.062 -0.445 3.697 1.00 86.50 85 ARG A O 1
ATOM 663 N N . VAL A 1 86 ? -12.835 -0.315 3.910 1.00 88.38 86 VAL A N 1
ATOM 664 C CA . VAL A 1 86 ? -12.803 1.130 4.187 1.00 88.38 86 VAL A CA 1
ATOM 665 C C . VAL A 1 86 ? -13.324 1.945 2.997 1.00 88.38 86 VAL A C 1
ATOM 667 O O . VAL A 1 86 ? -13.827 3.046 3.179 1.00 88.38 86 VAL A O 1
ATOM 670 N N . PHE A 1 87 ? -13.266 1.408 1.780 1.00 86.94 87 PHE A N 1
ATOM 671 C CA . PHE A 1 87 ? -13.862 2.017 0.588 1.00 86.94 87 PHE A CA 1
ATOM 672 C C . PHE A 1 87 ? -15.277 1.496 0.259 1.00 86.94 87 PHE A C 1
ATOM 674 O O . PHE A 1 87 ? -15.810 1.814 -0.804 1.00 86.94 87 PHE A O 1
ATOM 681 N N . GLY A 1 88 ? -15.902 0.718 1.151 1.00 85.06 88 GLY A N 1
ATOM 682 C CA . GLY A 1 88 ? -17.260 0.183 0.988 1.00 85.06 88 GLY A CA 1
ATOM 683 C C . GLY A 1 88 ? -17.360 -1.073 0.111 1.00 85.06 88 GLY A C 1
ATOM 684 O O . GLY A 1 88 ? -18.456 -1.455 -0.299 1.00 85.06 88 GLY A O 1
ATOM 685 N N . PHE A 1 89 ? -16.238 -1.727 -0.201 1.00 86.31 89 PHE A N 1
ATOM 686 C CA . PHE A 1 89 ? -16.205 -2.974 -0.967 1.00 86.31 89 PHE A CA 1
ATOM 687 C C . PHE A 1 89 ? -16.152 -4.217 -0.061 1.00 86.31 89 PHE A C 1
ATOM 689 O O . PHE A 1 89 ? -15.630 -4.200 1.053 1.00 86.31 89 PHE A O 1
ATOM 696 N N . GLY A 1 90 ? -16.671 -5.342 -0.562 1.00 86.06 90 GLY A N 1
ATOM 697 C CA . GLY A 1 90 ? -16.665 -6.619 0.158 1.00 86.06 90 GLY A CA 1
ATOM 698 C C . GLY A 1 90 ? -15.281 -7.280 0.257 1.00 86.06 90 GLY A C 1
ATOM 699 O O . GLY A 1 90 ? -14.359 -6.975 -0.497 1.00 86.06 90 GLY A O 1
ATOM 700 N N . ALA A 1 91 ? -15.146 -8.271 1.145 1.00 83.81 91 ALA A N 1
ATOM 701 C CA . ALA A 1 91 ? -13.881 -8.989 1.350 1.00 83.81 91 ALA A CA 1
ATOM 702 C C . ALA A 1 91 ? -13.396 -9.755 0.104 1.00 83.81 91 ALA A C 1
ATOM 704 O O . ALA A 1 91 ? -12.196 -9.835 -0.145 1.00 83.81 91 ALA A O 1
ATOM 705 N N . VAL A 1 92 ? -14.326 -10.259 -0.714 1.00 85.00 92 VAL A N 1
ATOM 706 C CA . VAL A 1 92 ? -14.015 -10.925 -1.990 1.00 85.00 92 VAL A CA 1
ATOM 707 C C . VAL A 1 92 ? -13.329 -9.957 -2.954 1.00 85.00 92 VAL A C 1
ATOM 709 O O . VAL A 1 92 ? -12.357 -10.329 -3.604 1.00 85.00 92 VAL A O 1
ATOM 712 N N . PHE A 1 93 ? -13.780 -8.699 -2.995 1.00 86.94 93 PHE A N 1
ATOM 713 C CA . PHE A 1 93 ? -13.153 -7.658 -3.807 1.00 86.94 93 PHE A CA 1
ATOM 714 C C . PHE A 1 93 ? -11.726 -7.369 -3.325 1.00 86.94 93 PHE A C 1
ATOM 716 O O . PHE A 1 93 ? -10.804 -7.332 -4.132 1.00 86.94 93 PHE A O 1
ATOM 723 N N . GLY A 1 94 ? -11.515 -7.246 -2.012 1.00 83.69 94 GLY A N 1
ATOM 724 C CA . GLY A 1 94 ? -10.172 -7.060 -1.456 1.00 83.69 94 GLY A CA 1
ATOM 725 C C . GLY A 1 94 ? -9.218 -8.219 -1.768 1.00 83.69 94 GLY A C 1
ATOM 726 O O . GLY A 1 94 ? -8.094 -8.000 -2.208 1.00 83.69 94 GLY A O 1
ATOM 727 N N . PHE A 1 95 ? -9.670 -9.464 -1.626 1.00 86.81 95 PHE A N 1
ATOM 728 C CA . PHE A 1 95 ? -8.833 -10.627 -1.925 1.00 86.81 95 PHE A CA 1
ATOM 729 C C . PHE A 1 95 ? -8.535 -10.774 -3.430 1.00 86.81 95 PHE A C 1
ATOM 731 O O . PHE A 1 95 ? -7.378 -10.889 -3.831 1.00 86.81 95 PHE A O 1
ATOM 738 N N . PHE A 1 96 ? -9.553 -10.728 -4.291 1.00 85.69 96 PHE A N 1
ATOM 739 C CA . PHE A 1 96 ? -9.358 -10.960 -5.726 1.00 85.69 96 PHE A CA 1
ATOM 740 C C . PHE A 1 96 ? -8.799 -9.748 -6.474 1.00 85.69 96 PHE A C 1
ATOM 742 O O . PHE A 1 96 ? -7.974 -9.913 -7.366 1.00 85.69 96 PHE A O 1
ATOM 749 N N . LEU A 1 97 ? -9.225 -8.528 -6.151 1.00 84.62 97 LEU A N 1
ATOM 750 C CA . LEU A 1 97 ? -8.797 -7.344 -6.897 1.00 84.62 97 LEU A CA 1
ATOM 751 C C . LEU A 1 97 ? -7.676 -6.564 -6.225 1.00 84.62 97 LEU A C 1
ATOM 753 O O . LEU A 1 97 ? -6.927 -5.918 -6.938 1.00 84.62 97 LEU A O 1
ATOM 757 N N . LEU A 1 98 ? -7.520 -6.589 -4.901 1.00 82.44 98 LEU A N 1
ATOM 758 C CA . LEU A 1 98 ? -6.427 -5.842 -4.264 1.00 82.44 98 LEU A CA 1
ATOM 759 C C . LEU A 1 98 ? -5.208 -6.717 -3.978 1.00 82.44 98 LEU A C 1
ATOM 761 O O . LEU A 1 98 ? -4.089 -6.233 -4.107 1.00 82.44 98 LEU A O 1
ATOM 765 N N . PHE A 1 99 ? -5.397 -7.990 -3.624 1.00 82.81 99 PHE A N 1
ATOM 766 C CA . PHE A 1 99 ? -4.277 -8.904 -3.390 1.00 82.81 99 PHE A CA 1
ATOM 767 C C . PHE A 1 99 ? -3.818 -9.609 -4.676 1.00 82.81 99 PHE A C 1
ATOM 769 O O . PHE A 1 99 ? -2.628 -9.589 -4.979 1.00 82.81 99 PHE A O 1
ATOM 776 N N . TRP A 1 100 ? -4.738 -10.186 -5.460 1.00 81.00 100 TRP A N 1
ATOM 777 C CA . TRP A 1 100 ? -4.368 -10.909 -6.690 1.00 81.00 100 TRP A CA 1
ATOM 778 C C . TRP A 1 100 ? -4.131 -9.985 -7.898 1.00 81.00 100 TRP A C 1
ATOM 780 O O . TRP A 1 100 ? -3.228 -10.233 -8.694 1.00 81.00 100 TRP A O 1
ATOM 790 N N . LEU A 1 101 ? -4.904 -8.898 -8.034 1.00 86.81 101 LEU A N 1
ATOM 791 C CA . LEU A 1 101 ? -4.811 -7.954 -9.165 1.00 86.81 101 LEU A CA 1
ATOM 792 C C . LEU A 1 101 ? -4.691 -6.483 -8.723 1.00 86.81 101 LEU A C 1
ATOM 794 O O . LEU A 1 101 ? -5.474 -5.647 -9.188 1.00 86.81 101 LEU A O 1
ATOM 798 N N . PRO A 1 102 ? -3.696 -6.131 -7.884 1.00 81.56 102 PRO A N 1
ATOM 799 C CA . PRO A 1 102 ? -3.619 -4.845 -7.180 1.00 81.56 102 PRO A CA 1
ATOM 800 C C . PRO A 1 102 ? -3.801 -3.623 -8.083 1.00 81.56 102 PRO A C 1
ATOM 802 O O . PRO A 1 102 ? -4.465 -2.666 -7.703 1.00 81.56 102 PRO A O 1
ATOM 805 N N . ILE A 1 103 ? -3.263 -3.663 -9.305 1.00 82.75 103 ILE A N 1
ATOM 806 C CA . ILE A 1 103 ? -3.372 -2.566 -10.276 1.00 82.75 103 ILE A CA 1
ATOM 807 C C . ILE A 1 103 ? -4.841 -2.254 -10.585 1.00 82.75 103 ILE A C 1
ATOM 809 O O . ILE A 1 103 ? -5.257 -1.099 -10.526 1.00 82.75 103 ILE A O 1
ATOM 813 N N . ILE A 1 104 ? -5.644 -3.280 -10.874 1.00 84.62 104 ILE A N 1
ATOM 814 C CA . ILE A 1 104 ? -7.060 -3.111 -11.214 1.00 84.62 104 ILE A CA 1
ATOM 815 C C . ILE A 1 104 ? -7.837 -2.675 -9.970 1.00 84.62 104 ILE A C 1
ATOM 817 O O . ILE A 1 104 ? -8.628 -1.738 -10.048 1.00 84.62 104 ILE A O 1
ATOM 821 N N . GLY A 1 105 ? -7.574 -3.290 -8.812 1.00 86.00 105 GLY A N 1
ATOM 822 C CA . GLY A 1 105 ? -8.199 -2.903 -7.546 1.00 86.00 105 GLY A CA 1
ATOM 823 C C . GLY A 1 105 ? -7.967 -1.435 -7.189 1.00 86.00 105 GLY A C 1
ATOM 824 O O . GLY A 1 105 ? -8.919 -0.716 -6.880 1.00 86.00 105 GLY A O 1
ATOM 825 N N . TYR A 1 106 ? -6.725 -0.957 -7.299 1.00 85.75 106 TYR A N 1
ATOM 826 C CA . TYR A 1 106 ? -6.391 0.444 -7.045 1.00 85.75 106 TYR A CA 1
ATOM 827 C C . TYR A 1 106 ? -6.988 1.391 -8.081 1.00 85.75 106 TYR A C 1
ATOM 829 O O . TYR A 1 106 ? -7.402 2.484 -7.709 1.00 85.75 106 TYR A O 1
ATOM 837 N N . LEU A 1 107 ? -7.099 0.994 -9.352 1.00 86.75 107 LEU A N 1
ATOM 838 C CA . LEU A 1 107 ? -7.783 1.809 -10.359 1.00 86.75 107 LEU A CA 1
ATOM 839 C C . LEU A 1 107 ? -9.276 1.949 -10.044 1.00 86.75 107 LEU A C 1
ATOM 841 O O . LEU A 1 107 ? -9.805 3.059 -10.076 1.00 86.75 107 LEU A O 1
ATOM 845 N N . VAL A 1 108 ? -9.942 0.850 -9.685 1.00 86.69 108 VAL A N 1
ATOM 846 C CA . VAL A 1 108 ? -11.370 0.853 -9.336 1.00 86.69 108 VAL A CA 1
ATOM 847 C C . VAL A 1 108 ? -11.629 1.708 -8.096 1.00 86.69 108 VAL A C 1
ATOM 849 O O . VAL A 1 108 ? -12.546 2.526 -8.101 1.00 86.69 108 VAL A O 1
ATOM 852 N N . ILE A 1 109 ? -10.811 1.581 -7.049 1.00 86.94 109 ILE A N 1
ATOM 853 C CA . ILE A 1 109 ? -10.958 2.403 -5.841 1.00 86.94 109 ILE A CA 1
ATOM 854 C C . ILE A 1 109 ? -10.583 3.864 -6.124 1.00 86.94 109 ILE A C 1
ATOM 856 O O . ILE A 1 109 ? -11.314 4.782 -5.748 1.00 86.94 109 ILE A O 1
ATOM 860 N N . GLY A 1 110 ? -9.448 4.091 -6.783 1.00 84.31 110 GLY A N 1
ATOM 861 C CA . GLY A 1 110 ? -8.866 5.412 -6.998 1.00 84.31 110 GLY A CA 1
ATOM 862 C C . GLY A 1 110 ? -9.696 6.283 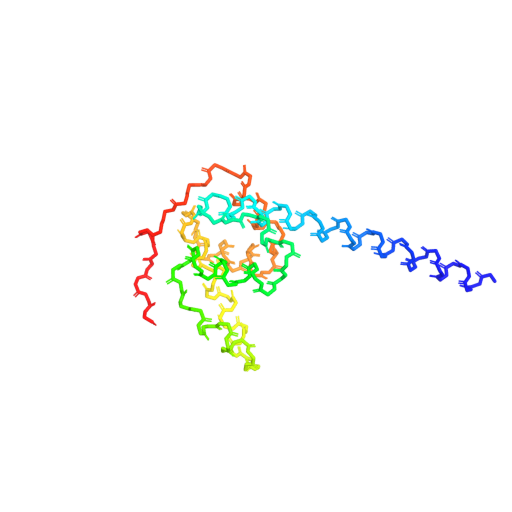-7.935 1.00 84.31 110 GLY A C 1
ATOM 863 O O . GLY A 1 110 ? -9.949 7.444 -7.620 1.00 84.31 110 GLY A O 1
ATOM 864 N N . PHE A 1 111 ? -10.180 5.727 -9.045 1.00 85.19 111 PHE A N 1
ATOM 865 C CA . PHE A 1 111 ? -10.965 6.459 -10.045 1.00 85.19 111 PHE A CA 1
ATOM 866 C C . PHE A 1 111 ? -12.479 6.235 -9.940 1.00 85.19 111 PHE A C 1
ATOM 868 O O . PHE A 1 111 ? -13.240 7.004 -10.520 1.00 85.19 111 PHE A O 1
ATOM 875 N N . GLY A 1 112 ? -12.937 5.218 -9.204 1.00 83.19 112 GLY A N 1
ATOM 876 C CA . GLY A 1 112 ? -14.367 4.966 -9.005 1.00 83.19 112 GLY A CA 1
ATOM 877 C C . GLY A 1 112 ? -15.052 5.993 -8.097 1.00 83.19 112 GLY A C 1
ATOM 878 O O . GLY A 1 112 ? -14.419 6.890 -7.548 1.00 83.19 112 GLY A O 1
ATOM 879 N N . SER A 1 113 ? -16.357 5.846 -7.872 1.00 80.81 113 SER A N 1
ATOM 880 C CA . SER A 1 113 ? -17.140 6.708 -6.966 1.00 80.81 113 SER A CA 1
ATOM 881 C C . SER A 1 113 ? -17.026 6.325 -5.483 1.00 80.81 113 SER A C 1
ATOM 883 O O . SER A 1 113 ? -17.665 6.947 -4.635 1.00 80.81 113 SER A O 1
ATOM 885 N N . ALA A 1 114 ? -16.219 5.308 -5.157 1.00 83.56 114 ALA A N 1
ATOM 886 C CA . ALA A 1 114 ? -16.036 4.828 -3.794 1.00 83.56 114 ALA A CA 1
ATOM 887 C C . ALA A 1 114 ? -15.513 5.944 -2.879 1.00 83.56 114 ALA A C 1
ATOM 889 O O . ALA A 1 114 ? -14.488 6.576 -3.173 1.00 83.56 114 ALA A O 1
ATOM 890 N N . ALA A 1 115 ? -16.237 6.168 -1.782 1.00 83.38 115 ALA A N 1
ATOM 891 C CA . ALA A 1 115 ? -15.903 7.134 -0.748 1.00 83.38 115 ALA A CA 1
ATOM 892 C C . ALA A 1 115 ? -15.111 6.451 0.371 1.00 83.38 115 ALA A C 1
ATOM 894 O O . ALA A 1 115 ? -15.396 5.314 0.738 1.00 83.38 115 ALA A O 1
ATOM 895 N N . TYR A 1 116 ? -14.135 7.164 0.923 1.00 85.81 116 TYR A N 1
ATOM 896 C CA . TYR A 1 116 ? -13.339 6.689 2.046 1.00 85.81 116 TYR A CA 1
ATOM 897 C C . TYR A 1 116 ? -14.151 6.763 3.351 1.00 85.81 116 TYR A C 1
ATOM 899 O O . TYR A 1 116 ? -14.573 7.841 3.771 1.00 85.81 116 TYR A O 1
ATOM 907 N N . ARG A 1 117 ? -14.396 5.607 3.977 1.00 85.88 117 ARG A N 1
ATOM 908 C CA . ARG A 1 117 ? -15.238 5.410 5.167 1.00 85.88 117 ARG A CA 1
ATOM 909 C C . ARG A 1 117 ? -14.535 4.517 6.199 1.00 85.88 117 ARG A C 1
ATOM 911 O O . ARG A 1 117 ? -14.824 3.326 6.309 1.00 85.88 117 ARG A O 1
ATOM 918 N N . PRO A 1 118 ? -13.622 5.075 7.007 1.00 76.25 118 PRO A N 1
ATOM 919 C CA . PRO A 1 118 ? -12.853 4.291 7.975 1.00 76.25 118 PRO A CA 1
ATOM 920 C C . PRO A 1 118 ? -13.709 3.619 9.066 1.00 76.25 118 PRO A C 1
ATOM 922 O O . PRO A 1 118 ? -13.288 2.612 9.627 1.00 76.25 118 PRO A O 1
ATOM 925 N N . SER A 1 119 ? -14.924 4.114 9.341 1.00 68.56 119 SER A N 1
ATOM 926 C CA . SER A 1 119 ? -15.843 3.554 10.345 1.00 68.56 119 SER A CA 1
ATOM 927 C C . SER A 1 119 ? -16.498 2.225 9.952 1.00 68.56 119 SER A C 1
ATOM 929 O O . SER A 1 119 ? -17.047 1.552 10.816 1.00 68.56 119 SER A O 1
ATOM 931 N N . GLU A 1 120 ? -16.462 1.836 8.673 1.00 69.50 120 GLU A N 1
ATOM 932 C CA . GLU A 1 120 ? -17.028 0.559 8.197 1.00 69.50 120 GLU A CA 1
ATOM 933 C C . GLU A 1 120 ? -16.051 -0.621 8.375 1.00 69.50 120 GLU A C 1
ATOM 935 O O . GLU A 1 120 ? -16.335 -1.764 8.008 1.00 69.50 120 GLU A O 1
ATOM 940 N N . ARG A 1 121 ? -14.884 -0.365 8.975 1.00 66.75 121 ARG A N 1
ATOM 941 C CA . ARG A 1 121 ? -13.907 -1.395 9.302 1.00 66.75 121 ARG A CA 1
ATOM 942 C C . ARG A 1 121 ? -14.424 -2.300 10.439 1.00 66.75 121 ARG A C 1
ATOM 944 O O . ARG A 1 121 ? -14.784 -1.796 11.501 1.00 66.75 121 ARG A O 1
ATOM 951 N N . PRO A 1 122 ? -14.374 -3.638 10.295 1.00 59.72 122 PRO A N 1
ATOM 952 C CA . PRO A 1 122 ? -14.634 -4.544 11.406 1.00 59.72 122 PRO A CA 1
ATOM 953 C C . PRO A 1 122 ? -13.535 -4.399 12.466 1.00 59.72 122 PRO A C 1
ATOM 955 O O . PRO A 1 122 ? -12.347 -4.403 12.140 1.00 59.72 122 PRO A O 1
ATOM 958 N N . ALA A 1 123 ? -13.926 -4.275 13.735 1.00 56.47 123 ALA A N 1
ATOM 959 C CA . ALA A 1 123 ? -13.009 -4.206 14.870 1.00 56.47 123 ALA A CA 1
ATOM 960 C C . ALA A 1 123 ? -12.246 -5.534 15.020 1.00 56.47 123 ALA A C 1
ATOM 962 O O . ALA A 1 123 ? -12.676 -6.442 15.725 1.00 56.47 123 ALA A O 1
ATOM 963 N N . THR A 1 124 ? -11.134 -5.676 14.304 1.00 62.03 124 THR A N 1
ATOM 964 C CA . THR A 1 124 ? -10.213 -6.804 14.446 1.00 62.03 124 THR A CA 1
ATOM 965 C C . THR A 1 124 ? -8.897 -6.276 15.001 1.00 62.03 124 THR A C 1
ATOM 967 O O . THR A 1 124 ? -8.184 -5.518 14.332 1.00 62.03 124 THR A O 1
ATOM 970 N N . TRP A 1 125 ? -8.671 -6.612 16.272 1.00 58.25 125 TRP A N 1
ATOM 971 C CA . TRP A 1 125 ? -7.510 -6.273 17.098 1.00 58.25 125 TRP A CA 1
ATOM 972 C C . TRP A 1 125 ? -6.224 -6.832 16.487 1.00 58.2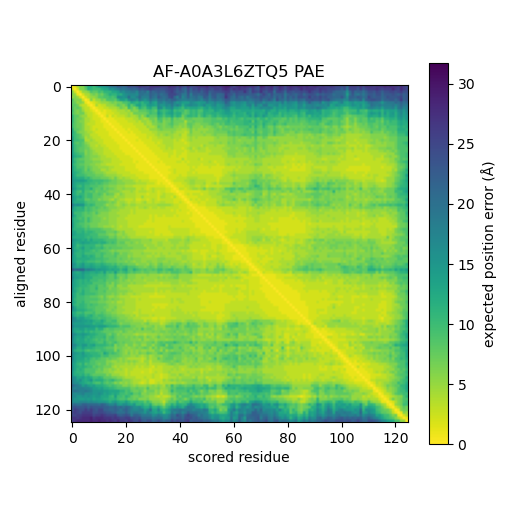5 125 TRP A C 1
ATOM 974 O O . TRP A 1 125 ? -6.242 -8.018 16.088 1.00 58.25 125 TRP A O 1
#

Secondary structure (DSSP, 8-state):
-HHHHHHHHHHHHHHHHHHHHHHHHHHHHHHHHHTTS-GGGGGSHHHHHHHHHHHTT--TTHHHHTTSTTHHHHHHHHHHHHHHHHTT--HHHIIIIIIISHHHHHHHHHHSSPPP-GGGS----

Radius of gyration: 16.54 Å; Cα contacts (8 Å, |Δi|>4): 150; chains: 1; bounding box: 39×29×52 Å

Mean predicted aligned error: 7.04 Å

Solvent-accessible surface area (backbone atoms only — not comparable to full-atom values): 6503 Å² total; per-residue (Å²): 113,72,68,60,54,50,52,51,52,51,52,52,50,52,52,50,52,53,53,53,49,52,54,38,24,54,19,39,14,37,38,31,44,61,53,76,40,75,27,76,38,32,76,40,68,74,58,27,50,54,50,50,32,51,58,54,72,42,67,72,67,58,62,61,48,46,74,39,82,70,50,28,58,58,49,48,38,51,52,22,21,46,43,24,25,20,38,76,39,53,59,66,50,5,43,56,27,35,52,72,35,39,57,61,30,29,36,50,49,27,74,43,88,53,56,70,37,71,83,66,48,78,95,74,131

Foldseek 3Di:
DVVVVVVVVVVVVVVVVVVLLVLLLVLLLLLLVLLVHRSNCSNPVLSSVQSLCVSLVHDSCLSVLCVDPPSVLVSQLVSLQSSCQQQVHHSVLSNCCCNVNVSRSSNCSRVPPGHGHNPSGDPDD

Sequence (125 aa):
METTIGLGAVAGYVIASVVVYLLAAVALWKVLDKAGQPGWVAFIPVVSYLFVLRAVQRPWWWFLLMMIPVVNIVLAIIVAVDLARVFGFGAVFGFFLLFWLPIIGYLVIGFGSAAYRPSERPATW

pLDDT: mean 83.99, std 7.95, range [56.47, 91.44]

Organism: NCBI:txid331618

InterPro domains:
  IPR043739 Family of unknown function DUF5684 [PF18936] (40-116)